Protein AF-D7CY64-F1 (afdb_monomer_lite)

Sequence (179 aa):
MTRPQPLPTLLGALVLLAGIVAFVRSSPPPLAPPPQVPLVAAPASPFEATLVGVTATGEVRETVSLQSYPEPGAQLAATLRALRAWLRDEGGWPEALGAPRVFLPVPTHAVLDFPLSAPPDLSAEAEAQLIASLRRTAARQGVREVTLLVNGRAPATFLGHVALADALELPPDGVQRGE

Secondary structure (DSSP, 8-state):
--PPPPHHHHHHHHHHHHHHHHHHHTPPPPPPPPP------PPPPPEEEEEEEEETTEEEEEEEEE---SSHHHHHHHHHHHHHHHHHHTT-S-TT-PPPEEEEEETTEEEEEE--SS-----HHHHHHHHHHHHHHHHHTT--EEEEEETTB--SBSSSSSB-TT---PPPS------

Radius of gyration: 34.69 Å; chains: 1; bounding box: 97×52×75 Å

pLDDT: mean 82.71, std 16.45, range [34.47, 97.88]

Structure (mmCIF, N/CA/C/O backbone):
data_AF-D7CY64-F1
#
_entry.id   AF-D7CY64-F1
#
loop_
_atom_site.group_PDB
_atom_site.id
_atom_site.type_symbol
_atom_site.label_atom_id
_atom_site.label_alt_id
_atom_site.label_comp_id
_atom_site.label_asym_id
_atom_site.label_entity_id
_atom_site.label_seq_id
_atom_site.pdbx_PDB_ins_code
_atom_site.Cartn_x
_atom_site.Cartn_y
_atom_site.Cartn_z
_atom_site.occupancy
_atom_site.B_iso_or_equiv
_atom_site.auth_seq_id
_atom_site.auth_comp_id
_atom_site.auth_asym_id
_atom_site.auth_atom_id
_atom_site.pdbx_PDB_model_num
ATOM 1 N N . MET A 1 1 ? 83.804 -37.340 -52.609 1.00 46.56 1 MET A N 1
ATOM 2 C CA . MET A 1 1 ? 82.415 -37.423 -53.110 1.00 46.56 1 MET A CA 1
ATOM 3 C C . MET A 1 1 ? 81.655 -36.207 -52.604 1.00 46.56 1 MET A C 1
ATOM 5 O O . MET A 1 1 ? 81.247 -36.191 -51.454 1.00 46.56 1 MET A O 1
ATOM 9 N N . THR A 1 2 ? 81.501 -35.182 -53.435 1.00 51.72 2 THR A N 1
ATOM 10 C CA . THR A 1 2 ? 80.753 -33.958 -53.109 1.00 51.72 2 THR A CA 1
ATOM 11 C C . THR A 1 2 ? 79.930 -33.624 -54.345 1.00 51.72 2 THR A C 1
ATOM 13 O O . THR A 1 2 ? 80.467 -33.165 -55.349 1.00 51.72 2 THR A O 1
ATOM 16 N N . ARG A 1 3 ? 78.640 -33.986 -54.331 1.00 55.22 3 ARG A N 1
ATOM 17 C CA . ARG A 1 3 ? 77.721 -33.676 -55.435 1.00 55.22 3 ARG A CA 1
ATOM 18 C C . ARG A 1 3 ? 77.514 -32.154 -55.479 1.00 55.22 3 ARG A C 1
ATOM 20 O O . ARG A 1 3 ? 77.147 -31.597 -54.444 1.00 55.22 3 ARG A O 1
ATOM 27 N N . PRO A 1 4 ? 77.724 -31.485 -56.626 1.00 58.59 4 PRO A N 1
ATOM 28 C CA . PRO A 1 4 ? 77.390 -30.074 -56.769 1.00 58.59 4 PRO A CA 1
ATOM 29 C C . PRO A 1 4 ? 75.874 -29.912 -56.622 1.00 58.59 4 PRO A C 1
ATOM 31 O O . PRO A 1 4 ? 75.103 -30.600 -57.293 1.00 58.59 4 PRO A O 1
ATOM 34 N N . GLN A 1 5 ? 75.439 -29.042 -55.709 1.00 59.22 5 GLN A N 1
ATOM 35 C CA . GLN A 1 5 ? 74.025 -28.702 -55.603 1.00 59.22 5 GLN A CA 1
ATOM 36 C C . GLN A 1 5 ? 73.581 -27.970 -56.877 1.00 59.22 5 GLN A C 1
ATOM 38 O O . GLN A 1 5 ? 74.269 -27.041 -57.308 1.00 59.22 5 GLN A O 1
ATOM 43 N N . PRO A 1 6 ? 72.452 -28.359 -57.496 1.00 60.75 6 PRO A N 1
ATOM 44 C CA . PRO A 1 6 ? 71.982 -27.689 -58.694 1.00 60.75 6 PRO A CA 1
ATOM 45 C C . PRO A 1 6 ? 71.495 -26.281 -58.320 1.00 60.75 6 PRO A C 1
ATOM 47 O O . PRO A 1 6 ? 70.605 -26.131 -57.478 1.00 60.75 6 PRO A O 1
ATOM 50 N N . LEU A 1 7 ? 72.065 -25.265 -58.983 1.00 57.44 7 LEU A N 1
ATOM 51 C CA . LEU A 1 7 ? 71.706 -23.838 -58.916 1.00 57.44 7 LEU A CA 1
ATOM 52 C C . LEU A 1 7 ? 70.205 -23.510 -58.717 1.00 57.44 7 LEU A C 1
ATOM 54 O O . LEU A 1 7 ? 69.928 -22.597 -57.936 1.00 57.44 7 LEU A O 1
ATOM 58 N N . PRO A 1 8 ? 69.220 -24.206 -59.334 1.00 60.88 8 PRO A N 1
ATOM 59 C CA . PRO A 1 8 ? 67.797 -23.930 -59.086 1.00 60.88 8 PRO A CA 1
ATOM 60 C C . PRO A 1 8 ? 67.363 -24.084 -57.619 1.00 60.88 8 PRO A C 1
ATOM 62 O O . PRO A 1 8 ? 66.459 -23.381 -57.172 1.00 60.88 8 PRO A O 1
ATOM 65 N N . THR A 1 9 ? 68.023 -24.948 -56.845 1.00 61.00 9 THR A N 1
ATOM 66 C CA . THR A 1 9 ? 67.693 -25.195 -55.426 1.00 61.00 9 THR A CA 1
ATOM 67 C C . THR A 1 9 ? 68.059 -24.002 -54.543 1.00 61.00 9 THR A C 1
ATOM 69 O O . THR A 1 9 ? 67.335 -23.662 -53.610 1.00 61.00 9 THR A O 1
ATOM 72 N N . LEU A 1 10 ? 69.167 -23.332 -54.870 1.00 60.81 10 LEU A N 1
ATOM 73 C CA . LEU A 1 10 ? 69.678 -22.172 -54.138 1.00 60.81 10 LEU A CA 1
ATOM 74 C C . LEU A 1 10 ? 68.814 -20.930 -54.394 1.00 60.81 10 LEU A C 1
ATOM 76 O O . LEU A 1 10 ? 68.498 -20.195 -53.463 1.00 60.81 10 LEU A O 1
ATOM 80 N N . LEU A 1 11 ? 68.360 -20.749 -55.638 1.00 63.38 11 LEU A N 1
ATOM 81 C CA . LEU A 1 11 ? 67.423 -19.688 -56.017 1.00 63.38 11 LEU A CA 1
ATOM 82 C C . LEU A 1 11 ? 66.038 -19.890 -55.387 1.00 63.38 11 LEU A C 1
ATOM 84 O O . LEU A 1 11 ? 65.475 -18.943 -54.843 1.00 63.38 11 LEU A O 1
ATOM 88 N N . GLY A 1 12 ? 65.520 -21.123 -55.395 1.00 65.75 12 GLY A N 1
ATOM 89 C CA . GLY A 1 12 ? 64.254 -21.454 -54.737 1.00 65.75 12 GLY A CA 1
ATOM 90 C C . GLY A 1 12 ? 64.286 -21.178 -53.232 1.00 65.75 12 GLY A C 1
ATOM 91 O O . GLY A 1 12 ? 63.361 -20.565 -52.700 1.00 65.75 12 GLY A O 1
ATOM 92 N N . ALA A 1 13 ? 65.380 -21.545 -52.557 1.00 66.81 13 ALA A N 1
ATOM 93 C CA . ALA A 1 13 ? 65.565 -21.258 -51.136 1.00 66.81 13 ALA A CA 1
ATOM 94 C C . ALA A 1 13 ? 65.604 -19.748 -50.841 1.00 66.81 13 ALA A C 1
ATOM 96 O O . ALA A 1 13 ? 65.017 -19.302 -49.858 1.00 66.81 13 ALA A O 1
ATOM 97 N N . LEU A 1 14 ? 66.236 -18.951 -51.709 1.00 67.94 14 LEU A N 1
ATOM 98 C CA . LEU A 1 14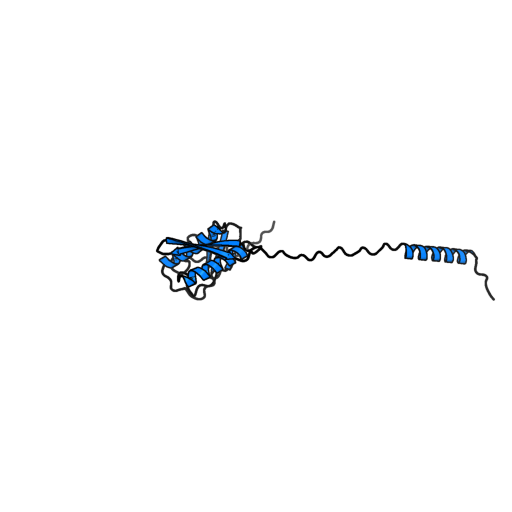 ? 66.335 -17.495 -51.553 1.00 67.94 14 LEU A CA 1
ATOM 99 C C . LEU A 1 14 ? 64.988 -16.785 -51.750 1.00 67.94 14 LEU A C 1
ATOM 101 O O . LEU A 1 14 ? 64.657 -15.881 -50.984 1.00 67.94 14 LEU A O 1
ATOM 105 N N . VAL A 1 15 ? 64.185 -17.225 -52.725 1.00 71.75 15 VAL A N 1
ATOM 106 C CA . VAL A 1 15 ? 62.824 -16.703 -52.944 1.00 71.75 15 VAL A CA 1
ATOM 107 C C . VAL A 1 15 ? 61.913 -17.051 -51.768 1.00 71.75 15 VAL A C 1
ATOM 109 O O . VAL A 1 15 ? 61.159 -16.197 -51.301 1.00 71.75 15 VAL A O 1
ATOM 112 N N . LEU A 1 16 ? 62.020 -18.273 -51.237 1.00 70.19 16 LEU A N 1
ATOM 113 C CA . LEU A 1 16 ? 61.249 -18.690 -50.067 1.00 70.19 16 LEU A CA 1
ATOM 114 C C . LEU A 1 16 ? 61.622 -17.860 -48.828 1.00 70.19 16 LEU A C 1
ATOM 116 O O . LEU A 1 16 ? 60.740 -17.404 -48.101 1.00 70.19 16 LEU A O 1
ATOM 120 N N . LEU A 1 17 ? 62.919 -17.599 -48.620 1.00 71.44 17 LEU A N 1
ATOM 121 C CA . LEU A 1 17 ? 63.399 -16.777 -47.507 1.00 71.44 17 LEU A CA 1
ATOM 122 C C . LEU A 1 17 ? 62.906 -15.326 -47.618 1.00 71.44 17 LEU A C 1
ATOM 124 O O . LEU A 1 17 ? 62.444 -14.754 -46.632 1.00 71.44 17 LEU A O 1
ATOM 128 N N . ALA A 1 18 ? 62.953 -14.744 -48.821 1.00 67.88 18 ALA A N 1
ATOM 129 C CA . ALA A 1 18 ? 62.456 -13.394 -49.077 1.00 67.88 18 ALA A CA 1
ATOM 130 C C . ALA A 1 18 ? 60.938 -13.285 -48.841 1.00 67.88 18 ALA A C 1
ATOM 132 O O . ALA A 1 18 ? 60.478 -12.311 -48.243 1.00 67.88 18 ALA A O 1
ATOM 133 N N . GLY A 1 19 ? 60.172 -14.306 -49.241 1.00 65.44 19 GLY A N 1
ATOM 134 C CA . GLY A 1 19 ? 58.731 -14.382 -48.996 1.00 65.44 19 GLY A CA 1
ATOM 135 C C . GLY A 1 19 ? 58.377 -14.437 -47.508 1.00 65.44 19 GLY A C 1
ATOM 136 O O . GLY A 1 19 ? 57.487 -13.714 -47.064 1.00 65.44 19 GLY A O 1
ATOM 137 N N . ILE A 1 20 ? 59.113 -15.222 -46.713 1.00 71.25 20 ILE A N 1
ATOM 138 C CA . ILE A 1 20 ? 58.898 -15.327 -45.259 1.00 71.25 20 ILE A CA 1
ATOM 139 C C . ILE A 1 20 ? 59.217 -13.998 -44.560 1.00 71.25 20 ILE A C 1
ATOM 141 O O . ILE A 1 20 ? 58.452 -13.549 -43.708 1.00 71.25 20 ILE A O 1
ATOM 145 N N . VAL A 1 21 ? 60.309 -13.327 -44.945 1.00 72.81 21 VAL A N 1
ATOM 146 C CA . VAL A 1 21 ? 60.684 -12.022 -44.372 1.00 72.81 21 VAL A CA 1
ATOM 147 C C . VAL A 1 21 ? 59.642 -10.948 -44.697 1.00 72.81 21 VAL A C 1
ATOM 149 O O . VAL A 1 21 ? 59.295 -10.151 -43.822 1.00 72.81 21 VAL A O 1
ATOM 152 N N . ALA A 1 22 ? 59.117 -10.936 -45.926 1.00 69.75 22 ALA A N 1
ATOM 153 C CA . ALA A 1 22 ? 58.042 -10.029 -46.314 1.00 69.75 22 ALA A CA 1
ATOM 154 C C . ALA A 1 22 ? 56.759 -10.311 -45.515 1.00 69.75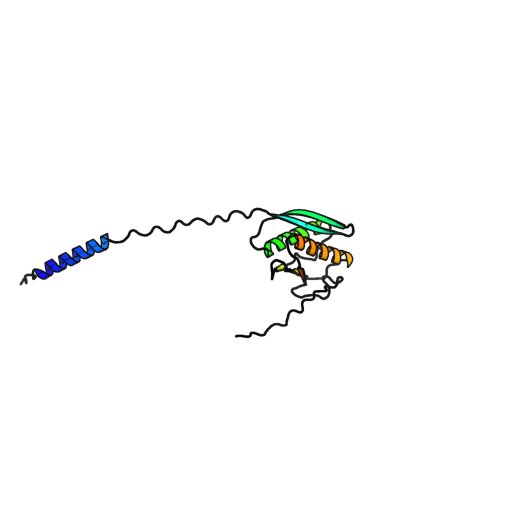 22 ALA A C 1
ATOM 156 O O . ALA A 1 22 ? 56.178 -9.388 -44.955 1.00 69.75 22 ALA A O 1
ATOM 157 N N . PHE A 1 23 ? 56.377 -11.583 -45.374 1.00 71.00 23 PHE A N 1
ATOM 158 C CA . PHE A 1 23 ? 55.177 -11.988 -44.643 1.00 71.00 23 PHE A CA 1
ATOM 159 C C . PHE A 1 23 ? 55.226 -11.605 -43.156 1.00 71.00 23 PHE A C 1
ATOM 161 O O . PHE A 1 23 ? 54.268 -11.039 -42.635 1.00 71.00 23 PHE A O 1
ATOM 168 N N . VAL A 1 24 ? 56.361 -11.825 -42.482 1.00 69.81 24 VAL A N 1
ATOM 169 C CA . VAL A 1 24 ? 56.531 -11.438 -41.069 1.00 69.81 24 VAL A CA 1
ATOM 170 C C . VAL A 1 24 ? 56.434 -9.918 -40.894 1.00 69.81 24 VAL A C 1
ATOM 172 O O . VAL A 1 24 ? 55.823 -9.448 -39.933 1.00 69.81 24 VAL A O 1
ATOM 175 N N . ARG A 1 25 ? 56.980 -9.137 -41.837 1.00 70.19 25 ARG A N 1
ATOM 176 C CA . ARG A 1 25 ? 56.922 -7.666 -41.806 1.00 70.19 25 ARG A CA 1
ATOM 177 C C . ARG A 1 25 ? 55.554 -7.080 -42.157 1.00 70.19 25 ARG A C 1
ATOM 179 O O . ARG A 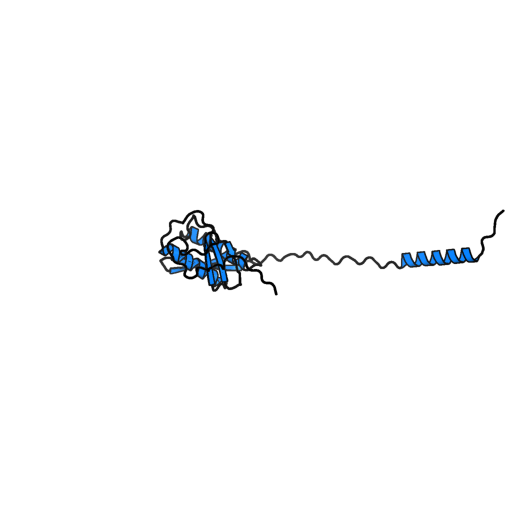1 25 ? 55.298 -5.940 -41.785 1.00 70.19 25 ARG A O 1
ATOM 186 N N . SER A 1 26 ? 54.688 -7.826 -42.837 1.00 67.00 26 SER A N 1
ATOM 187 C CA . SER A 1 26 ? 53.341 -7.382 -43.221 1.00 67.00 26 SER A CA 1
ATOM 188 C C . SER A 1 26 ? 52.269 -7.645 -42.159 1.00 67.00 26 SER A C 1
ATOM 190 O O . SER A 1 26 ? 51.089 -7.445 -42.442 1.00 67.00 26 SER A O 1
ATOM 192 N N . SER A 1 27 ? 52.644 -8.086 -40.954 1.00 57.53 27 SER A N 1
ATOM 193 C CA . SER A 1 27 ? 51.671 -8.304 -39.881 1.00 57.53 27 SER A CA 1
ATOM 194 C C . SER A 1 27 ? 50.984 -6.974 -39.538 1.00 57.53 27 SER A C 1
ATOM 196 O O . SER A 1 27 ? 51.679 -6.024 -39.163 1.00 57.53 27 SER A O 1
ATOM 198 N N . PRO A 1 28 ? 49.650 -6.862 -39.687 1.00 68.50 28 PRO A N 1
ATOM 199 C CA . PRO A 1 28 ? 48.941 -5.633 -39.367 1.00 68.50 28 PRO A CA 1
ATOM 200 C C . PRO A 1 28 ? 49.152 -5.296 -37.886 1.00 68.50 28 PRO A C 1
ATOM 202 O O . PRO A 1 28 ? 49.223 -6.213 -37.059 1.00 68.50 28 PRO A O 1
ATOM 205 N N . PRO A 1 29 ? 49.284 -4.006 -37.530 1.00 73.69 29 PRO A N 1
ATOM 206 C CA . PRO A 1 29 ? 49.460 -3.620 -36.140 1.00 73.69 29 PRO A CA 1
ATOM 207 C C . PRO A 1 29 ? 48.299 -4.182 -35.307 1.00 73.69 29 PRO A C 1
ATOM 209 O O . PRO A 1 29 ? 47.156 -4.166 -35.778 1.00 73.69 29 PRO A O 1
ATOM 212 N N . PRO A 1 30 ? 48.566 -4.695 -34.093 1.00 73.19 30 PRO A N 1
ATOM 213 C CA . PRO A 1 30 ? 47.505 -5.172 -33.223 1.00 73.19 30 PRO A CA 1
ATOM 214 C C . PRO A 1 30 ? 46.512 -4.029 -33.009 1.00 73.19 30 PRO A C 1
ATOM 216 O O . PRO A 1 30 ? 46.895 -2.932 -32.598 1.00 73.19 30 PRO A O 1
ATOM 219 N N . LEU A 1 31 ? 45.243 -4.279 -33.341 1.00 73.12 31 LEU A N 1
ATOM 220 C CA . LEU A 1 31 ? 44.160 -3.340 -33.078 1.00 73.12 31 LEU A CA 1
ATOM 221 C C . LEU A 1 31 ? 44.180 -3.027 -31.582 1.00 73.12 31 LEU A C 1
ATOM 223 O O . LEU A 1 31 ? 44.104 -3.939 -30.756 1.00 73.12 31 LEU A O 1
ATOM 227 N N . ALA A 1 32 ? 44.318 -1.746 -31.240 1.00 78.19 32 ALA A N 1
ATOM 228 C CA . ALA A 1 32 ? 44.183 -1.323 -29.858 1.00 78.19 32 ALA A CA 1
ATOM 229 C C . ALA A 1 32 ? 42.811 -1.802 -29.349 1.00 78.19 32 ALA A C 1
ATOM 231 O O . ALA A 1 32 ? 41.816 -1.628 -30.065 1.00 78.19 32 ALA A O 1
ATOM 232 N N . PRO A 1 33 ? 42.732 -2.429 -28.160 1.00 79.12 33 PRO A N 1
ATOM 233 C CA . PRO A 1 33 ? 41.442 -2.772 -27.588 1.00 79.12 33 PRO A CA 1
ATOM 234 C C . PRO A 1 33 ? 40.604 -1.489 -27.493 1.00 79.12 33 PRO A C 1
ATOM 236 O O . PRO A 1 33 ? 41.159 -0.430 -27.173 1.00 79.12 33 PRO A O 1
ATOM 239 N N . PRO A 1 34 ? 39.296 -1.548 -27.802 1.00 78.88 34 PRO A N 1
ATOM 240 C CA . PRO A 1 34 ? 38.443 -0.376 -27.712 1.00 78.88 34 PRO A CA 1
ATOM 241 C C . PRO A 1 34 ? 38.570 0.227 -26.308 1.00 78.88 34 PRO A C 1
ATOM 243 O O . PRO A 1 34 ? 38.655 -0.530 -25.332 1.00 78.88 34 PRO A O 1
ATOM 246 N N . PRO A 1 35 ? 38.616 1.565 -26.185 1.00 75.50 35 PRO A N 1
ATOM 247 C CA . PRO A 1 35 ? 38.695 2.207 -24.886 1.00 75.50 35 PRO A CA 1
ATOM 248 C C . PRO A 1 35 ? 37.528 1.715 -24.031 1.00 75.50 35 PRO A C 1
ATOM 250 O O . PRO A 1 35 ? 36.361 1.897 -24.380 1.00 75.50 35 PRO A O 1
ATOM 253 N N . GLN A 1 36 ? 37.850 1.054 -22.921 1.00 72.62 36 GLN A N 1
ATOM 254 C CA . GLN A 1 36 ? 36.861 0.686 -21.922 1.00 72.62 36 GLN A CA 1
ATOM 255 C C . GLN A 1 36 ? 36.448 1.982 -21.237 1.00 72.62 36 GLN A C 1
ATOM 257 O O . GLN A 1 36 ? 37.159 2.487 -20.373 1.00 72.62 36 GLN A O 1
ATOM 262 N N . VAL A 1 37 ? 35.334 2.567 -21.672 1.00 68.88 37 VAL A N 1
ATOM 263 C CA . VAL A 1 37 ? 34.700 3.651 -20.927 1.00 68.88 37 VAL A CA 1
ATOM 264 C C . VAL A 1 37 ? 34.104 2.990 -19.685 1.00 68.88 37 VAL A C 1
ATOM 266 O O . VAL A 1 37 ? 33.192 2.172 -19.840 1.00 68.88 37 VAL A O 1
ATOM 269 N N . PRO A 1 38 ? 34.609 3.257 -18.466 1.00 65.50 38 PRO A N 1
ATOM 270 C CA . PRO A 1 38 ? 33.934 2.780 -17.274 1.00 65.50 38 PRO A CA 1
ATOM 271 C C . PRO A 1 38 ? 32.519 3.347 -17.314 1.00 65.50 38 PRO A C 1
ATOM 273 O O . PRO A 1 38 ? 32.334 4.563 -17.397 1.00 65.50 38 PRO A O 1
ATOM 276 N N . LEU A 1 39 ? 31.520 2.465 -17.305 1.00 64.06 39 LEU A N 1
ATOM 277 C CA . LEU A 1 39 ? 30.131 2.865 -17.160 1.00 64.06 39 LEU A CA 1
ATOM 278 C C . LEU A 1 39 ? 29.968 3.366 -15.722 1.00 64.06 39 LEU A C 1
ATOM 280 O O . LEU A 1 39 ? 29.587 2.624 -14.821 1.00 64.06 39 LEU A O 1
ATOM 284 N N . VAL A 1 40 ? 30.344 4.621 -15.489 1.00 61.56 40 VAL A N 1
ATOM 285 C CA . VAL A 1 40 ? 30.030 5.323 -14.253 1.00 61.56 40 VAL A CA 1
ATOM 286 C C . VAL A 1 40 ? 28.532 5.564 -14.319 1.00 61.56 40 VAL A C 1
ATOM 288 O O . VAL A 1 40 ? 28.073 6.512 -14.954 1.00 61.56 40 VAL A O 1
ATOM 291 N N . ALA A 1 41 ? 27.757 4.650 -13.735 1.00 60.59 41 ALA A N 1
ATOM 292 C CA . ALA A 1 41 ? 26.346 4.888 -13.502 1.00 60.59 41 ALA A CA 1
ATOM 293 C C . ALA A 1 41 ? 26.254 6.186 -12.696 1.00 60.59 41 ALA A C 1
ATOM 295 O O . ALA A 1 41 ? 26.740 6.253 -11.564 1.00 60.59 41 ALA A O 1
ATOM 296 N N . ALA A 1 42 ? 25.707 7.238 -13.307 1.00 61.81 42 ALA A N 1
ATOM 297 C CA . ALA A 1 42 ? 25.419 8.461 -12.581 1.00 61.81 42 ALA A CA 1
ATOM 298 C C . ALA A 1 42 ? 24.563 8.078 -11.362 1.00 61.81 42 ALA A C 1
ATOM 300 O O . ALA A 1 42 ? 23.640 7.268 -11.515 1.00 61.81 42 ALA A O 1
ATOM 301 N N . PRO A 1 43 ? 24.867 8.591 -10.156 1.00 61.75 43 PRO A N 1
ATOM 302 C CA . PRO A 1 43 ? 24.036 8.310 -8.999 1.00 61.75 43 PRO A CA 1
ATOM 303 C C . PRO A 1 43 ? 22.609 8.739 -9.336 1.00 61.75 43 PRO A C 1
ATOM 305 O O . PRO A 1 43 ? 22.388 9.873 -9.767 1.00 61.75 43 PRO A O 1
ATOM 308 N N . ALA A 1 44 ? 21.657 7.814 -9.198 1.00 72.38 44 ALA A N 1
ATOM 309 C CA . ALA A 1 44 ? 20.259 8.098 -9.474 1.00 72.38 44 ALA A CA 1
ATOM 310 C C . ALA A 1 44 ? 19.837 9.290 -8.606 1.00 72.38 44 ALA A C 1
ATOM 312 O O . ALA A 1 44 ? 19.938 9.233 -7.377 1.00 72.38 44 ALA A O 1
ATOM 313 N N . SER A 1 45 ? 19.439 10.392 -9.246 1.00 83.19 45 SER A N 1
ATOM 314 C CA . SER A 1 45 ? 19.030 11.592 -8.521 1.00 83.19 45 SER A CA 1
ATOM 315 C C . SER A 1 45 ? 17.836 11.255 -7.631 1.00 83.19 45 SER A C 1
ATOM 317 O O . SER A 1 45 ? 16.944 10.539 -8.089 1.00 83.19 45 SER A O 1
ATOM 319 N N . PRO A 1 46 ? 17.810 11.719 -6.372 1.00 89.75 46 PRO A N 1
ATOM 320 C CA . PRO A 1 46 ? 16.678 11.470 -5.495 1.00 89.75 46 PRO A CA 1
ATOM 321 C C . PRO A 1 46 ? 15.394 12.028 -6.117 1.00 89.75 46 PRO A C 1
ATOM 323 O O . PRO A 1 46 ? 15.431 12.999 -6.875 1.00 89.75 46 PRO A O 1
ATOM 326 N N . PHE A 1 47 ? 14.265 11.406 -5.798 1.00 91.88 47 PHE A N 1
ATOM 327 C CA . PHE A 1 47 ? 12.950 11.849 -6.248 1.00 91.88 47 PHE A CA 1
ATOM 328 C C . PHE A 1 47 ? 12.079 12.214 -5.050 1.00 91.88 47 PHE A C 1
ATOM 330 O O . PHE A 1 47 ? 12.257 11.685 -3.953 1.00 91.88 47 PHE A O 1
ATOM 337 N N . GLU A 1 48 ? 11.129 13.115 -5.263 1.00 94.88 48 GLU A N 1
ATOM 338 C CA . GLU A 1 48 ? 10.141 13.456 -4.247 1.00 94.88 48 GLU A CA 1
ATOM 339 C C . GLU A 1 48 ? 8.923 12.541 -4.370 1.00 94.88 48 GLU A C 1
ATOM 341 O O . GLU A 1 48 ? 8.313 12.429 -5.435 1.00 94.88 48 GLU A O 1
ATOM 346 N N . ALA A 1 49 ? 8.560 11.892 -3.267 1.00 95.94 49 ALA A N 1
ATOM 347 C CA . ALA A 1 49 ? 7.353 11.094 -3.155 1.00 95.94 49 ALA A CA 1
ATOM 348 C C . ALA A 1 49 ? 6.360 11.783 -2.217 1.00 95.94 49 ALA A C 1
ATOM 350 O O . ALA A 1 49 ? 6.710 12.167 -1.103 1.00 95.94 49 ALA A O 1
ATOM 351 N N . THR A 1 50 ? 5.104 11.903 -2.647 1.00 97.56 50 THR A N 1
ATOM 352 C CA . THR A 1 50 ? 4.010 12.343 -1.774 1.00 97.56 50 THR A CA 1
ATOM 353 C C . THR A 1 50 ? 3.368 11.132 -1.105 1.00 97.56 50 THR A C 1
ATOM 355 O O . THR A 1 50 ? 2.731 10.313 -1.772 1.00 97.56 50 THR A O 1
ATOM 358 N N . LEU A 1 51 ? 3.515 11.046 0.212 1.00 97.88 51 LEU A N 1
ATOM 359 C CA . LEU A 1 51 ? 2.823 10.109 1.086 1.00 97.88 51 LEU A CA 1
ATOM 360 C C . LEU A 1 51 ? 1.460 10.695 1.453 1.00 97.88 51 LEU A C 1
ATOM 362 O O . LEU A 1 51 ? 1.329 11.897 1.694 1.00 97.88 51 LEU A O 1
ATOM 366 N N . VAL A 1 52 ? 0.434 9.851 1.465 1.00 97.75 52 VAL A N 1
ATOM 367 C CA . VAL A 1 52 ? -0.930 10.255 1.807 1.00 97.75 52 VAL A CA 1
ATOM 368 C C . VAL A 1 52 ? -1.437 9.372 2.934 1.00 97.75 52 VAL A C 1
ATOM 370 O O . VAL A 1 52 ? -1.593 8.164 2.757 1.00 97.75 52 VAL A O 1
ATOM 373 N N . GLY A 1 53 ? -1.715 9.995 4.074 1.00 96.00 53 GLY A N 1
ATOM 374 C CA . GLY A 1 53 ? -2.292 9.363 5.252 1.00 96.00 53 GLY A CA 1
ATOM 375 C C . GLY A 1 53 ? -3.743 9.778 5.385 1.00 96.00 53 GLY A C 1
ATOM 376 O O . GLY A 1 53 ? -4.079 10.955 5.273 1.00 96.00 53 GLY A O 1
ATOM 377 N N . VAL A 1 54 ? -4.617 8.808 5.589 1.00 95.19 54 VAL A N 1
ATOM 378 C CA . VAL A 1 54 ? -6.039 9.030 5.827 1.00 95.19 54 VAL A CA 1
ATOM 379 C C . VAL A 1 54 ? -6.310 8.684 7.278 1.00 95.19 54 VAL A C 1
ATOM 381 O O . VAL A 1 54 ? -5.983 7.589 7.716 1.00 95.19 54 VAL A O 1
ATOM 384 N N . THR A 1 55 ? -6.894 9.619 8.011 1.00 91.62 55 THR A N 1
ATOM 385 C CA . THR A 1 55 ? -7.235 9.489 9.427 1.00 91.62 55 THR A CA 1
ATOM 386 C C . THR A 1 55 ? -8.717 9.808 9.626 1.00 91.62 55 THR A C 1
ATOM 388 O O . THR A 1 55 ? -9.410 10.229 8.694 1.00 91.62 55 THR A O 1
ATOM 391 N N . ALA A 1 56 ? -9.208 9.666 10.858 1.00 86.88 56 ALA A N 1
ATOM 392 C CA . ALA A 1 56 ? -10.575 10.054 11.211 1.00 86.88 56 ALA A CA 1
ATOM 393 C C . ALA A 1 56 ? -10.842 11.560 11.015 1.00 86.88 56 ALA A C 1
ATOM 395 O O . ALA A 1 56 ? -11.979 11.971 10.793 1.00 86.88 56 ALA A O 1
ATOM 396 N N . THR A 1 57 ? -9.801 12.397 11.084 1.00 88.81 57 THR A N 1
ATOM 397 C CA . THR A 1 57 ? -9.914 13.856 10.934 1.00 88.81 57 THR A CA 1
ATOM 398 C C . THR A 1 57 ? -9.769 14.325 9.488 1.00 88.81 57 THR A C 1
ATOM 400 O O . THR A 1 57 ? -10.118 15.467 9.186 1.00 88.81 57 THR A O 1
ATOM 403 N N . GLY A 1 58 ? -9.297 13.465 8.581 1.00 91.94 58 GLY A N 1
ATOM 404 C CA . GLY A 1 58 ? -9.204 13.764 7.158 1.00 91.94 58 GLY A CA 1
ATOM 405 C C . GLY A 1 58 ? -7.953 13.200 6.495 1.00 91.94 58 GLY A C 1
ATOM 406 O O . GLY A 1 58 ? -7.402 12.182 6.898 1.00 91.94 58 GLY A O 1
ATOM 407 N N . GLU A 1 59 ? -7.526 13.853 5.417 1.00 94.81 59 GLU A N 1
ATOM 408 C CA . GLU A 1 59 ? -6.319 13.486 4.678 1.00 94.81 59 GLU A CA 1
ATOM 409 C C . GLU A 1 59 ? -5.150 14.387 5.080 1.00 94.81 59 GLU A C 1
ATOM 411 O O . GLU A 1 59 ? -5.256 15.613 5.022 1.00 94.81 59 GLU A O 1
ATOM 416 N N . VAL A 1 60 ? -4.021 13.770 5.415 1.00 95.56 60 VAL A N 1
ATOM 417 C CA . VAL A 1 60 ? -2.739 14.425 5.678 1.00 95.56 60 VAL A CA 1
ATOM 418 C C . VAL A 1 60 ? -1.748 13.997 4.601 1.00 95.56 60 VAL A C 1
ATOM 420 O O . VAL A 1 60 ? -1.794 12.871 4.098 1.00 95.56 60 VAL A O 1
ATOM 423 N N . ARG A 1 61 ? -0.864 14.912 4.203 1.00 96.44 61 ARG A N 1
ATOM 424 C CA . ARG A 1 61 ? 0.143 14.665 3.170 1.00 96.44 61 ARG A CA 1
ATOM 425 C C . ARG A 1 61 ? 1.521 15.006 3.692 1.00 96.44 61 ARG A C 1
ATOM 427 O O . ARG A 1 61 ? 1.692 16.034 4.339 1.00 96.44 61 ARG A O 1
ATOM 434 N N . GLU A 1 62 ? 2.486 14.191 3.308 1.00 96.62 62 GLU A N 1
ATOM 435 C CA . GLU A 1 62 ? 3.896 14.424 3.577 1.00 96.62 62 GLU A CA 1
ATOM 436 C C . GLU A 1 62 ? 4.690 14.223 2.287 1.00 96.62 62 GLU A C 1
ATOM 438 O O . GLU A 1 62 ? 4.430 13.289 1.528 1.00 96.62 62 GLU A O 1
ATOM 443 N N . THR A 1 63 ? 5.646 15.108 2.013 1.00 97.19 63 THR A N 1
ATOM 444 C CA . THR A 1 63 ? 6.573 14.944 0.890 1.00 97.19 63 THR A CA 1
ATOM 445 C C . THR A 1 63 ? 7.918 14.497 1.430 1.00 97.19 63 THR A C 1
ATOM 447 O O . THR A 1 63 ? 8.515 15.182 2.257 1.00 97.19 63 THR A O 1
ATOM 450 N N . VAL A 1 64 ? 8.409 13.367 0.930 1.00 96.50 64 VAL A N 1
ATOM 451 C CA . VAL A 1 64 ? 9.693 12.788 1.329 1.00 96.50 64 VAL A CA 1
ATOM 452 C C . VAL A 1 64 ? 10.622 12.672 0.128 1.00 96.50 64 VAL A C 1
ATOM 454 O O . VAL A 1 64 ? 10.196 12.336 -0.976 1.00 96.50 64 VAL A O 1
ATOM 457 N N . SER A 1 65 ? 11.909 12.936 0.344 1.00 96.06 65 SER A N 1
ATOM 458 C CA . SER A 1 65 ? 12.944 12.707 -0.663 1.00 96.06 65 SER A CA 1
ATOM 459 C C . SER A 1 65 ? 13.453 11.273 -0.540 1.00 96.06 65 SER A C 1
ATOM 461 O O . SER A 1 65 ? 13.976 10.882 0.505 1.00 96.06 65 SER A O 1
ATOM 463 N N . LEU A 1 66 ? 13.275 10.474 -1.589 1.00 94.75 66 LEU A N 1
ATOM 464 C CA . LEU A 1 66 ? 13.657 9.066 -1.625 1.00 94.75 66 LEU A CA 1
ATOM 465 C C . LEU A 1 66 ? 14.736 8.821 -2.676 1.00 94.75 66 LEU A C 1
ATOM 467 O O . LEU A 1 66 ? 14.845 9.521 -3.683 1.00 94.75 66 LEU A O 1
ATOM 471 N N . GLN A 1 67 ? 15.524 7.770 -2.455 1.00 92.69 67 GLN A N 1
ATOM 472 C CA . GLN A 1 67 ? 16.446 7.274 -3.467 1.00 92.69 67 GLN A CA 1
ATOM 473 C C . GLN A 1 67 ? 15.663 6.845 -4.710 1.00 92.69 67 GLN A C 1
ATOM 475 O O . GLN A 1 67 ? 14.661 6.140 -4.597 1.00 92.69 67 GLN A O 1
ATOM 480 N N . SER A 1 68 ? 16.128 7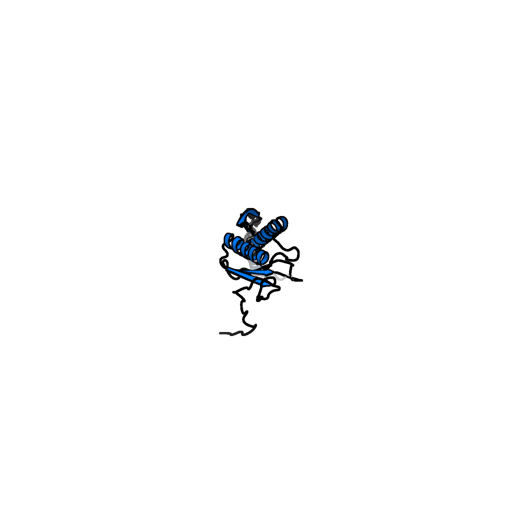.250 -5.889 1.00 89.62 68 SER A N 1
ATOM 481 C CA . SER A 1 68 ? 15.524 6.821 -7.146 1.00 89.62 68 SER A CA 1
ATOM 482 C C . SER A 1 68 ? 15.951 5.401 -7.511 1.00 89.62 68 SER A C 1
ATOM 484 O O . SER A 1 68 ? 17.099 5.001 -7.301 1.00 89.62 68 SER A O 1
ATOM 486 N N . TYR A 1 69 ? 14.998 4.646 -8.052 1.00 88.25 69 TYR A N 1
ATOM 487 C CA . TYR A 1 69 ? 15.179 3.280 -8.521 1.00 88.25 69 TYR A CA 1
ATOM 488 C C . TYR A 1 69 ? 14.816 3.226 -10.008 1.00 88.25 69 TYR A C 1
ATOM 490 O O . TYR A 1 69 ? 13.845 3.861 -10.413 1.00 88.25 69 TYR A O 1
ATOM 498 N N . PRO A 1 70 ? 15.558 2.465 -10.831 1.00 85.31 70 PRO A N 1
ATOM 499 C CA . PRO A 1 70 ? 15.274 2.361 -12.261 1.00 85.31 70 PRO A CA 1
ATOM 500 C C . PRO A 1 70 ? 13.971 1.605 -12.552 1.00 85.31 70 PRO A C 1
ATOM 502 O O . PRO A 1 70 ? 13.352 1.814 -13.591 1.00 85.31 70 PRO A O 1
ATOM 505 N N . GLU A 1 71 ? 13.558 0.714 -11.650 1.00 90.38 71 GLU A N 1
ATOM 506 C CA . GLU A 1 71 ? 12.344 -0.078 -11.796 1.00 90.38 71 GLU A CA 1
ATOM 507 C C . GLU A 1 71 ? 11.162 0.607 -11.081 1.00 90.38 71 GLU A C 1
ATOM 509 O O . GLU A 1 71 ? 11.251 0.856 -9.872 1.00 90.38 71 GLU A O 1
ATOM 514 N N . PRO A 1 72 ? 10.024 0.845 -11.766 1.00 91.50 72 PRO A N 1
ATOM 515 C CA . PRO A 1 72 ? 8.834 1.439 -11.149 1.00 91.50 72 PRO A CA 1
ATOM 516 C C . PRO A 1 72 ? 8.332 0.665 -9.920 1.00 91.50 72 PRO A C 1
ATOM 518 O O . PRO A 1 72 ? 7.862 1.265 -8.953 1.00 91.50 72 PRO A O 1
ATOM 521 N N . GLY A 1 73 ? 8.471 -0.667 -9.926 1.00 93.69 73 GLY A N 1
ATOM 522 C CA . GLY A 1 73 ? 8.048 -1.535 -8.821 1.00 93.69 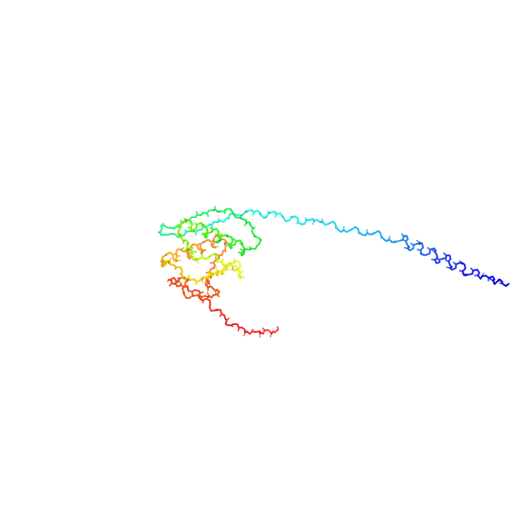73 GLY A CA 1
ATOM 523 C C . GLY A 1 73 ? 8.868 -1.286 -7.567 1.00 93.69 73 GLY A C 1
ATOM 524 O O . GLY A 1 73 ? 8.316 -1.086 -6.485 1.00 93.69 73 GLY A O 1
ATOM 525 N N . ALA A 1 74 ? 10.188 -1.195 -7.729 1.00 94.12 74 ALA A N 1
ATOM 526 C CA . ALA A 1 74 ? 11.105 -0.849 -6.653 1.00 94.12 74 ALA A CA 1
ATOM 527 C C . ALA A 1 74 ? 10.857 0.572 -6.119 1.00 94.12 74 ALA A C 1
ATOM 529 O O . ALA A 1 74 ? 10.884 0.785 -4.905 1.00 94.12 74 ALA A O 1
ATOM 530 N N . GLN A 1 75 ? 10.551 1.529 -7.000 1.00 94.38 75 GLN A N 1
ATOM 531 C CA . GLN A 1 75 ? 10.241 2.905 -6.610 1.00 94.38 75 GLN A CA 1
ATOM 532 C C . GLN A 1 75 ? 8.939 3.000 -5.794 1.00 94.38 75 GLN A C 1
ATOM 534 O O . GLN A 1 75 ? 8.903 3.643 -4.737 1.00 94.38 75 GLN A O 1
ATOM 539 N N . LEU A 1 76 ? 7.884 2.303 -6.223 1.00 96.56 76 LEU A N 1
ATOM 540 C CA . LEU A 1 76 ? 6.636 2.206 -5.468 1.00 96.56 76 LEU A CA 1
ATOM 541 C C . LEU A 1 76 ? 6.842 1.473 -4.135 1.00 96.56 76 LEU A C 1
ATOM 543 O O . LEU A 1 76 ? 6.356 1.935 -3.105 1.00 96.56 76 LEU A O 1
ATOM 547 N N . ALA A 1 77 ? 7.616 0.385 -4.114 1.00 96.69 77 ALA A N 1
ATOM 548 C CA . ALA A 1 77 ? 7.953 -0.331 -2.884 1.00 96.69 77 ALA A CA 1
ATOM 549 C C . ALA A 1 77 ? 8.707 0.552 -1.880 1.00 96.69 77 ALA A C 1
ATOM 551 O O . ALA A 1 77 ? 8.424 0.506 -0.681 1.00 96.69 77 ALA A O 1
ATOM 552 N N . ALA A 1 78 ? 9.644 1.381 -2.350 1.00 96.50 78 ALA A N 1
ATOM 553 C CA . ALA A 1 78 ? 10.333 2.356 -1.511 1.00 96.50 78 ALA A CA 1
ATOM 554 C C . ALA A 1 78 ? 9.360 3.404 -0.949 1.00 96.50 78 ALA A C 1
ATOM 556 O O . ALA A 1 78 ? 9.395 3.685 0.249 1.00 96.50 78 ALA A O 1
ATOM 557 N N . THR A 1 79 ? 8.444 3.904 -1.782 1.00 97.38 79 THR A N 1
ATOM 558 C CA . THR A 1 79 ? 7.408 4.863 -1.373 1.00 97.38 79 THR A CA 1
ATOM 559 C C . THR A 1 79 ? 6.476 4.280 -0.309 1.00 97.38 79 THR A C 1
ATOM 561 O O . THR A 1 79 ? 6.242 4.909 0.719 1.00 97.38 79 THR A O 1
ATOM 564 N N . LEU A 1 80 ? 5.987 3.051 -0.494 1.00 97.62 80 LEU A N 1
ATOM 565 C CA . LEU A 1 80 ? 5.113 2.389 0.482 1.00 97.62 80 LEU A CA 1
ATOM 566 C C . LEU A 1 80 ? 5.846 2.030 1.781 1.00 97.62 80 LEU A C 1
ATOM 568 O O . LEU A 1 80 ? 5.242 2.030 2.853 1.00 97.62 80 LEU A O 1
ATOM 572 N N . ARG A 1 81 ? 7.156 1.769 1.722 1.00 96.88 81 ARG A N 1
ATOM 573 C CA . ARG A 1 81 ? 7.981 1.592 2.924 1.00 96.88 81 ARG A CA 1
ATOM 574 C C . ARG A 1 81 ? 8.116 2.896 3.710 1.00 96.88 81 ARG A C 1
ATOM 576 O O . ARG A 1 81 ? 8.049 2.852 4.936 1.00 96.88 81 ARG A O 1
ATOM 583 N N . ALA A 1 82 ? 8.271 4.026 3.020 1.00 96.94 82 ALA A N 1
ATOM 584 C CA . ALA A 1 82 ? 8.271 5.347 3.642 1.00 96.94 82 ALA A CA 1
ATOM 585 C C . ALA A 1 82 ? 6.899 5.679 4.252 1.00 96.94 82 ALA A C 1
ATOM 587 O O . ALA A 1 82 ? 6.840 6.059 5.416 1.00 96.94 82 ALA A O 1
ATOM 588 N N . LEU A 1 83 ? 5.801 5.406 3.531 1.00 97.56 83 LEU A N 1
ATOM 589 C CA . LEU A 1 83 ? 4.432 5.526 4.054 1.00 97.56 83 LEU A CA 1
ATOM 590 C C . LEU A 1 83 ? 4.246 4.724 5.345 1.00 97.56 83 LEU A C 1
ATOM 592 O O . LEU A 1 83 ? 3.718 5.249 6.318 1.00 97.56 83 LEU A O 1
ATOM 596 N N . ARG A 1 84 ? 4.695 3.463 5.370 1.00 96.38 84 ARG A N 1
ATOM 597 C CA . ARG A 1 84 ? 4.639 2.628 6.575 1.00 96.38 84 ARG A CA 1
ATOM 598 C C . ARG A 1 84 ? 5.414 3.245 7.733 1.00 96.38 84 ARG A C 1
ATOM 600 O O . ARG A 1 84 ? 4.928 3.201 8.855 1.00 96.38 84 ARG A O 1
ATOM 607 N N . ALA A 1 85 ? 6.626 3.741 7.487 1.00 96.12 85 ALA A N 1
ATOM 608 C CA . ALA A 1 85 ? 7.439 4.349 8.537 1.00 96.12 85 ALA A CA 1
ATOM 609 C C . ALA A 1 85 ? 6.717 5.558 9.147 1.00 96.12 85 ALA A C 1
ATOM 611 O O . ALA A 1 85 ? 6.512 5.582 10.354 1.00 96.12 85 ALA A O 1
ATOM 612 N N . TRP A 1 86 ? 6.237 6.465 8.297 1.00 96.12 86 TRP A N 1
ATOM 613 C CA . TRP A 1 86 ? 5.503 7.652 8.721 1.00 96.12 86 TRP A CA 1
ATOM 614 C C . TRP A 1 86 ? 4.196 7.315 9.456 1.00 96.12 86 TRP A C 1
ATOM 616 O O . TRP A 1 86 ? 3.985 7.758 10.580 1.00 96.12 86 TRP A O 1
ATOM 626 N N . LEU A 1 87 ? 3.347 6.447 8.892 1.00 95.12 87 LEU A N 1
ATOM 627 C CA . LEU A 1 87 ? 2.087 6.060 9.539 1.00 95.12 87 LEU A CA 1
ATOM 628 C C . LEU A 1 87 ? 2.293 5.287 10.842 1.00 95.12 87 LEU A C 1
ATOM 630 O O . LEU A 1 87 ? 1.421 5.317 11.702 1.00 95.12 87 LEU A O 1
ATOM 634 N N . ARG A 1 88 ? 3.408 4.572 11.004 1.00 94.19 88 ARG A N 1
ATOM 635 C CA . ARG A 1 88 ? 3.716 3.896 12.267 1.00 94.19 88 ARG A CA 1
ATOM 636 C C . ARG A 1 88 ? 4.031 4.905 13.366 1.00 94.19 88 ARG A C 1
ATOM 638 O O . ARG A 1 88 ? 3.589 4.705 14.491 1.00 94.19 88 ARG A O 1
ATOM 645 N N . ASP A 1 89 ? 4.747 5.974 13.035 1.00 92.69 89 ASP A N 1
ATOM 646 C CA . ASP A 1 89 ? 5.071 7.035 13.990 1.00 92.69 89 ASP A CA 1
ATOM 647 C C . ASP A 1 89 ? 3.802 7.819 14.396 1.00 92.69 89 ASP A C 1
ATOM 649 O O . ASP A 1 89 ? 3.655 8.197 15.555 1.00 92.69 89 ASP A O 1
ATOM 653 N N . GLU A 1 90 ? 2.831 7.945 13.484 1.00 89.44 90 GLU A N 1
ATOM 654 C CA . GLU A 1 90 ? 1.494 8.517 13.731 1.00 89.44 90 GLU A CA 1
ATOM 655 C C . GLU A 1 90 ? 0.485 7.521 14.357 1.00 89.44 90 GLU A C 1
ATOM 657 O O . GLU A 1 90 ? -0.664 7.873 14.625 1.00 89.44 90 GLU A O 1
ATOM 662 N N . GLY A 1 91 ? 0.871 6.256 14.572 1.00 87.81 91 GLY A N 1
ATOM 663 C CA . GLY A 1 91 ? 0.004 5.210 15.139 1.00 87.81 91 GLY A CA 1
ATOM 664 C C . GLY A 1 91 ? -1.064 4.633 14.194 1.00 87.81 91 GLY A C 1
ATOM 665 O O . GLY A 1 91 ? -1.915 3.860 14.628 1.00 87.81 91 GLY A O 1
ATOM 666 N N . GLY A 1 92 ? -1.031 4.969 12.903 1.00 89.44 92 GLY A N 1
ATOM 667 C CA . GLY A 1 92 ? -1.962 4.480 11.878 1.00 89.44 92 GLY A CA 1
ATOM 668 C C . GLY A 1 92 ? -1.567 3.156 11.207 1.00 89.44 92 GLY A C 1
ATOM 669 O O . GLY A 1 92 ? -2.370 2.585 10.470 1.00 89.44 92 GLY A O 1
ATOM 670 N N . TRP A 1 93 ? -0.345 2.654 11.425 1.00 93.00 93 TRP A N 1
ATOM 671 C CA . TRP A 1 93 ? 0.125 1.384 10.853 1.00 93.00 93 TRP A CA 1
ATOM 672 C C . TRP A 1 93 ? 0.258 0.283 11.923 1.00 93.00 93 TRP A C 1
ATOM 674 O O . TRP A 1 93 ? 1.063 0.447 12.841 1.00 93.00 93 TRP A O 1
ATOM 684 N N . PRO A 1 94 ? -0.432 -0.871 11.796 1.00 91.69 94 PRO A N 1
ATOM 685 C CA . PRO A 1 94 ? -0.337 -1.956 12.776 1.00 91.69 94 PRO A CA 1
ATOM 686 C C . PRO A 1 94 ? 1.075 -2.535 12.904 1.00 91.69 94 PRO A C 1
ATOM 688 O O . PRO A 1 94 ? 1.701 -2.877 11.899 1.00 91.69 94 PRO A O 1
ATOM 691 N N . GLU A 1 95 ? 1.561 -2.747 14.130 1.00 87.88 95 GLU A N 1
ATOM 692 C CA . GLU A 1 95 ? 2.916 -3.278 14.359 1.00 87.88 95 GLU A CA 1
ATOM 693 C C . GLU A 1 95 ? 3.143 -4.653 13.718 1.00 87.88 95 GLU A C 1
ATOM 695 O O . GLU A 1 95 ? 4.198 -4.900 13.130 1.00 87.88 95 GLU A O 1
ATOM 700 N N . ALA A 1 96 ? 2.132 -5.526 13.779 1.00 87.12 96 ALA A N 1
ATOM 701 C CA . ALA A 1 96 ? 2.182 -6.872 13.212 1.00 87.12 96 ALA A CA 1
ATOM 702 C C . ALA A 1 96 ? 2.196 -6.888 11.670 1.00 87.12 96 ALA A C 1
ATOM 704 O O . ALA A 1 96 ? 2.505 -7.918 11.069 1.00 87.12 96 ALA A O 1
ATOM 705 N N . LEU A 1 97 ? 1.878 -5.762 11.018 1.00 91.19 97 LEU A N 1
ATOM 706 C CA . LEU A 1 97 ? 1.810 -5.668 9.565 1.00 91.19 97 LEU A CA 1
ATOM 707 C C . LEU A 1 97 ? 3.167 -5.236 8.984 1.00 91.19 97 LEU A C 1
ATOM 709 O O . LEU A 1 97 ? 3.649 -4.109 9.168 1.00 91.19 97 LEU A O 1
ATOM 713 N N . GLY A 1 98 ? 3.796 -6.146 8.241 1.00 90.75 98 GLY A N 1
ATOM 714 C CA . GLY A 1 98 ? 5.019 -5.868 7.489 1.00 90.75 98 GLY A CA 1
ATOM 715 C C . GLY A 1 98 ? 4.799 -4.897 6.324 1.00 90.75 98 GLY A C 1
ATOM 716 O O . GLY A 1 98 ? 3.673 -4.554 5.974 1.00 90.75 98 GLY A O 1
ATOM 717 N N . ALA A 1 99 ? 5.890 -4.452 5.695 1.00 91.00 99 ALA A N 1
ATOM 718 C CA . ALA A 1 99 ? 5.782 -3.741 4.421 1.00 91.00 99 ALA A CA 1
ATOM 719 C C . ALA A 1 99 ? 5.282 -4.702 3.323 1.00 91.00 99 ALA A C 1
ATOM 721 O O . ALA A 1 99 ? 5.716 -5.860 3.305 1.00 91.00 99 ALA A O 1
ATOM 722 N N . PRO A 1 100 ? 4.421 -4.244 2.398 1.00 95.44 100 PRO A N 1
ATOM 723 C CA . PRO A 1 100 ? 3.957 -5.088 1.311 1.00 95.44 100 PRO A CA 1
ATOM 724 C C . PRO A 1 100 ? 5.084 -5.404 0.330 1.00 95.44 100 PRO A C 1
ATOM 726 O O . PRO A 1 100 ? 5.963 -4.579 0.058 1.00 95.44 100 PRO A O 1
ATOM 729 N N . ARG A 1 101 ? 5.014 -6.595 -0.256 1.00 96.44 101 ARG A N 1
ATOM 730 C CA . ARG A 1 101 ? 5.707 -6.920 -1.500 1.00 96.44 101 ARG A CA 1
ATOM 731 C C . ARG A 1 101 ? 4.922 -6.290 -2.641 1.00 96.44 101 ARG A C 1
ATOM 733 O O . ARG A 1 101 ? 3.699 -6.383 -2.671 1.00 96.44 101 ARG A O 1
ATOM 740 N N . VAL A 1 102 ? 5.621 -5.632 -3.555 1.00 97.38 102 VAL A N 1
ATOM 741 C CA . VAL A 1 102 ? 4.999 -4.876 -4.644 1.00 97.38 102 VAL A CA 1
ATOM 742 C C . VAL A 1 102 ? 5.299 -5.562 -5.961 1.00 97.38 102 VAL A C 1
ATOM 744 O O . VAL A 1 102 ? 6.461 -5.810 -6.274 1.00 97.38 102 VAL A O 1
ATOM 747 N N . PHE A 1 103 ? 4.253 -5.811 -6.738 1.00 96.00 103 PHE A N 1
ATOM 748 C CA . PHE A 1 103 ? 4.352 -6.278 -8.113 1.00 96.00 103 PHE A CA 1
ATOM 749 C C . PHE A 1 103 ? 3.574 -5.320 -9.015 1.00 96.00 103 PHE A C 1
ATOM 751 O O . PHE A 1 103 ? 2.465 -4.909 -8.681 1.00 96.00 103 PHE A O 1
ATOM 758 N N . LEU A 1 104 ? 4.150 -4.960 -10.158 1.00 95.69 104 LEU A N 1
ATOM 759 C CA . LEU A 1 104 ? 3.502 -4.134 -11.178 1.00 95.69 104 LEU A CA 1
ATOM 760 C C . LEU A 1 104 ? 3.376 -4.965 -12.458 1.00 95.69 104 LEU A C 1
ATOM 762 O O . LEU A 1 104 ? 4.260 -4.880 -13.312 1.00 95.69 104 LEU A O 1
ATOM 766 N N . PRO A 1 105 ? 2.325 -5.796 -12.609 1.00 91.38 105 PRO A N 1
ATOM 767 C CA . PRO A 1 105 ? 2.077 -6.506 -13.867 1.00 91.38 105 PRO A CA 1
ATOM 768 C C . PRO A 1 105 ? 1.975 -5.537 -15.054 1.00 91.38 105 PRO A C 1
ATOM 770 O O . PRO A 1 105 ? 2.411 -5.855 -16.157 1.00 91.38 105 PRO A O 1
ATOM 773 N N . VAL A 1 106 ? 1.449 -4.334 -14.807 1.00 92.88 106 VAL A N 1
ATOM 774 C CA . VAL A 1 106 ? 1.495 -3.186 -15.716 1.00 92.88 106 VAL A CA 1
ATOM 775 C C . VAL A 1 106 ? 1.763 -1.902 -14.916 1.00 92.88 106 VAL A C 1
ATOM 777 O O . VAL A 1 106 ? 1.462 -1.861 -13.722 1.00 92.88 106 VAL A O 1
ATOM 780 N N . PRO A 1 107 ? 2.270 -0.815 -15.533 1.00 90.00 107 PRO A N 1
ATOM 781 C CA . PRO A 1 107 ? 2.648 0.403 -14.803 1.00 90.00 107 PRO A CA 1
ATOM 782 C C . PRO A 1 107 ? 1.516 1.064 -14.001 1.00 90.00 107 PRO A C 1
ATOM 784 O O . PRO A 1 107 ? 1.775 1.755 -13.022 1.00 90.00 107 PRO A O 1
ATOM 787 N N . THR A 1 108 ? 0.260 0.871 -14.409 1.00 94.12 108 THR A N 1
ATOM 788 C CA . THR A 1 108 ? -0.914 1.501 -13.785 1.00 94.12 108 THR A CA 1
ATOM 789 C C . THR A 1 108 ? -1.651 0.602 -12.795 1.00 94.12 108 THR A C 1
ATOM 791 O O . THR A 1 108 ? -2.643 1.050 -12.224 1.00 94.12 108 THR A O 1
ATOM 794 N N . HIS A 1 109 ? -1.206 -0.638 -12.586 1.00 95.62 109 HIS A N 1
ATOM 795 C CA . HIS A 1 109 ? -1.858 -1.600 -11.694 1.00 95.62 109 HIS A CA 1
ATOM 796 C C . HIS A 1 109 ? -0.821 -2.214 -10.762 1.00 95.62 109 HIS A C 1
ATOM 798 O O . HIS A 1 109 ? 0.076 -2.923 -11.212 1.00 95.62 109 HIS A O 1
ATOM 804 N N . ALA A 1 110 ? -0.949 -1.943 -9.464 1.00 96.94 110 ALA A N 1
ATOM 805 C CA . ALA A 1 110 ? -0.103 -2.534 -8.438 1.00 96.94 110 ALA A CA 1
ATOM 806 C C . ALA A 1 110 ? -0.807 -3.690 -7.729 1.00 96.94 110 ALA A C 1
ATOM 808 O O . ALA A 1 110 ? -1.962 -3.586 -7.322 1.00 96.94 110 ALA A O 1
ATOM 809 N N . VAL A 1 111 ? -0.068 -4.769 -7.511 1.00 97.19 111 VAL A N 1
ATOM 810 C CA . VAL A 1 111 ? -0.441 -5.866 -6.624 1.00 97.19 111 VAL A CA 1
ATOM 811 C C . VAL A 1 111 ? 0.425 -5.756 -5.375 1.00 97.19 111 VAL A C 1
ATOM 813 O O . VAL A 1 111 ? 1.654 -5.805 -5.456 1.00 97.19 111 VAL A O 1
ATOM 816 N N . LEU A 1 112 ? -0.217 -5.566 -4.226 1.00 97.19 112 LEU A N 1
ATOM 817 C CA . LEU A 1 112 ? 0.433 -5.422 -2.928 1.00 97.19 112 LEU A CA 1
ATOM 818 C C . LEU A 1 112 ? 0.163 -6.677 -2.102 1.00 97.19 112 LEU A C 1
ATOM 820 O O . LEU A 1 112 ? -0.954 -6.878 -1.635 1.00 97.19 112 LEU A O 1
ATOM 824 N N . ASP A 1 113 ? 1.179 -7.515 -1.926 1.00 96.31 113 ASP A N 1
ATOM 825 C CA . ASP A 1 113 ? 1.095 -8.728 -1.114 1.00 96.31 113 ASP A CA 1
ATOM 826 C C . ASP A 1 113 ? 1.634 -8.477 0.293 1.00 96.31 113 ASP A C 1
ATOM 828 O O . ASP A 1 113 ? 2.810 -8.152 0.479 1.00 96.31 113 ASP A O 1
ATOM 832 N N . PHE A 1 114 ? 0.766 -8.625 1.288 1.00 94.88 114 PHE A N 1
ATOM 833 C CA . PHE A 1 114 ? 1.093 -8.444 2.691 1.00 94.88 114 PHE A CA 1
ATOM 834 C C . PHE A 1 114 ? 1.411 -9.801 3.328 1.00 94.88 114 PHE A C 1
ATOM 836 O O . PHE A 1 114 ? 0.501 -10.610 3.540 1.00 94.88 114 PHE A O 1
ATOM 843 N N . PRO A 1 115 ? 2.687 -10.068 3.669 1.00 91.50 115 PRO A N 1
ATOM 844 C CA . PRO A 1 115 ? 3.023 -11.233 4.468 1.00 91.50 115 PRO A CA 1
ATOM 845 C C . PRO A 1 115 ? 2.492 -11.023 5.888 1.00 91.50 115 PRO A C 1
ATOM 847 O O . PRO A 1 115 ? 2.874 -10.065 6.565 1.00 91.50 115 PRO A O 1
ATOM 850 N N . LEU A 1 116 ? 1.613 -11.916 6.334 1.00 89.62 116 LEU A N 1
ATOM 851 C CA . LEU A 1 116 ? 0.917 -11.799 7.608 1.00 89.62 116 LEU A CA 1
ATOM 852 C C . LEU A 1 116 ? 0.965 -13.120 8.374 1.00 89.62 116 LEU A C 1
ATOM 854 O O . LEU A 1 116 ? 0.425 -14.129 7.922 1.00 89.62 116 LEU A O 1
ATOM 858 N N . SER A 1 117 ? 1.589 -13.101 9.551 1.00 84.88 117 SER A N 1
ATOM 859 C CA . SER A 1 117 ? 1.664 -14.277 10.430 1.00 84.88 117 SER A CA 1
ATOM 860 C C . SER A 1 117 ? 0.434 -14.421 11.328 1.00 84.88 117 SER A C 1
ATOM 862 O O . SER A 1 117 ? 0.045 -15.538 11.657 1.00 84.88 117 SER A O 1
ATOM 864 N N . ALA A 1 118 ? -0.176 -13.303 11.727 1.00 83.12 118 ALA A N 1
ATOM 865 C CA . ALA A 1 118 ? -1.388 -13.252 12.537 1.00 83.12 118 ALA A CA 1
ATOM 866 C C . ALA A 1 118 ? -2.200 -11.991 12.185 1.00 83.12 118 ALA A C 1
ATOM 868 O O . ALA A 1 118 ? -1.584 -10.973 11.857 1.00 83.12 118 ALA A O 1
ATOM 869 N N . PRO A 1 119 ? -3.544 -12.028 12.253 1.00 81.31 119 PRO A N 1
ATOM 870 C CA . PRO A 1 119 ? -4.377 -10.846 12.045 1.00 81.31 119 PRO A CA 1
ATOM 871 C C . PRO A 1 119 ? -3.989 -9.727 13.022 1.00 81.31 119 PRO A C 1
ATOM 873 O O . PRO A 1 119 ? -3.875 -9.999 14.220 1.00 81.31 119 PRO A O 1
ATOM 876 N N . PRO A 1 120 ? -3.756 -8.492 12.545 1.00 87.06 120 PRO A N 1
ATOM 877 C CA . PRO A 1 120 ? -3.494 -7.374 13.433 1.00 87.06 120 PRO A CA 1
ATOM 878 C C . PRO A 1 120 ? -4.776 -6.989 14.173 1.00 87.06 120 PRO A C 1
ATOM 880 O O . PRO A 1 120 ? -5.868 -7.054 13.610 1.00 87.06 120 PRO A O 1
ATOM 883 N N . ASP A 1 121 ? -4.632 -6.548 15.420 1.00 86.81 121 ASP A N 1
ATOM 884 C CA . ASP A 1 121 ? -5.740 -5.955 16.163 1.00 86.81 121 ASP A CA 1
ATOM 885 C C . ASP A 1 121 ? -5.973 -4.526 15.653 1.00 86.81 121 ASP A C 1
ATOM 887 O O . ASP A 1 121 ? -5.153 -3.629 15.863 1.00 86.81 121 ASP A O 1
ATOM 891 N N . LEU A 1 122 ? -7.037 -4.343 14.875 1.00 90.12 122 LEU A N 1
ATOM 892 C CA . LEU A 1 122 ? -7.359 -3.098 14.187 1.00 90.12 122 LEU A CA 1
ATOM 893 C C . LEU A 1 122 ? -8.880 -2.974 14.064 1.00 90.12 122 LEU A C 1
ATOM 895 O O . LEU A 1 122 ? -9.558 -3.952 13.768 1.00 90.12 122 LEU A O 1
ATOM 899 N N . SER A 1 123 ? -9.429 -1.773 14.240 1.00 92.44 123 SER A N 1
ATOM 900 C CA . SER A 1 123 ? -10.849 -1.536 13.967 1.00 92.44 123 SER A CA 1
ATOM 901 C C . SER A 1 123 ? -11.140 -1.526 12.460 1.00 92.44 123 SER A C 1
ATOM 903 O O . SER A 1 123 ? -10.272 -1.210 11.643 1.00 92.44 123 SER A O 1
ATOM 905 N N . ALA A 1 124 ? -12.395 -1.784 12.081 1.00 91.75 124 ALA A N 1
ATOM 906 C CA . ALA A 1 124 ? -12.841 -1.691 10.687 1.00 91.75 124 ALA A CA 1
ATOM 907 C C . ALA A 1 124 ? -12.587 -0.305 10.064 1.00 91.75 124 ALA A C 1
ATOM 909 O O . ALA A 1 124 ? -12.260 -0.191 8.884 1.00 91.75 124 ALA A O 1
ATOM 910 N N . GLU A 1 125 ? -12.725 0.752 10.866 1.00 92.88 125 GLU A N 1
ATOM 911 C CA . GLU A 1 125 ? -12.470 2.124 10.432 1.00 92.88 125 GLU A CA 1
ATOM 912 C C . GLU A 1 125 ? -10.984 2.349 10.132 1.00 92.88 125 GLU A C 1
ATOM 914 O O . GLU A 1 125 ? -10.643 2.868 9.068 1.00 92.88 125 GLU A O 1
ATOM 919 N N . ALA A 1 126 ? -10.097 1.911 11.026 1.00 93.69 126 ALA A N 1
ATOM 920 C CA . ALA A 1 126 ? -8.662 2.032 10.810 1.00 93.69 126 ALA A CA 1
ATOM 921 C C . ALA A 1 126 ? -8.185 1.138 9.648 1.00 93.69 126 ALA A C 1
ATOM 923 O O . ALA A 1 126 ? -7.298 1.532 8.891 1.00 93.69 126 ALA A O 1
ATOM 924 N N . GLU A 1 127 ? -8.825 -0.016 9.416 1.00 94.69 127 GLU A N 1
ATOM 925 C CA . GLU A 1 127 ? -8.572 -0.847 8.230 1.00 94.69 127 GLU A CA 1
ATOM 926 C C . GLU A 1 127 ? -8.914 -0.091 6.939 1.00 94.69 127 GLU A C 1
ATOM 928 O O . GLU A 1 127 ? -8.111 -0.046 6.003 1.00 94.69 127 GLU A O 1
ATOM 933 N N . ALA A 1 128 ? -10.073 0.570 6.899 1.00 94.31 128 ALA A N 1
ATOM 934 C CA . ALA A 1 128 ? -10.492 1.369 5.751 1.00 94.31 128 ALA A CA 1
ATOM 935 C C . ALA A 1 128 ? -9.562 2.572 5.512 1.00 94.31 128 ALA A C 1
ATOM 937 O O . ALA A 1 128 ? -9.211 2.871 4.366 1.00 94.31 128 ALA A O 1
ATOM 938 N N . GLN A 1 129 ? -9.126 3.237 6.583 1.00 95.19 129 GLN A N 1
ATOM 939 C CA . GLN A 1 129 ? -8.160 4.337 6.541 1.00 95.19 129 GLN A CA 1
ATOM 940 C C . GLN A 1 129 ? -6.801 3.885 5.990 1.00 95.19 129 GLN A C 1
ATOM 942 O O . GLN A 1 129 ? -6.231 4.547 5.115 1.00 95.19 129 GLN A O 1
ATOM 947 N N . LEU A 1 130 ? -6.308 2.720 6.417 1.00 95.56 130 LEU A N 1
ATOM 948 C CA . LEU A 1 130 ? -5.070 2.134 5.910 1.00 95.56 130 LEU A CA 1
ATOM 949 C C . LEU A 1 130 ? -5.174 1.810 4.412 1.00 95.56 130 LEU A C 1
ATOM 951 O O . LEU A 1 130 ? -4.308 2.210 3.630 1.00 95.56 130 LEU A O 1
ATOM 955 N N . ILE A 1 131 ? -6.260 1.156 3.986 1.00 95.19 131 ILE A N 1
ATOM 956 C CA . ILE A 1 131 ? -6.517 0.851 2.568 1.00 95.19 131 ILE A CA 1
ATOM 957 C C . ILE A 1 131 ? -6.568 2.140 1.736 1.00 95.19 131 ILE A C 1
ATOM 959 O O . ILE A 1 131 ? -5.975 2.213 0.656 1.00 95.19 131 ILE A O 1
ATOM 963 N N . ALA A 1 132 ? -7.248 3.176 2.232 1.00 96.31 132 ALA A N 1
ATOM 964 C CA . ALA A 1 132 ? -7.339 4.463 1.553 1.00 96.31 132 ALA A CA 1
ATOM 965 C C . ALA A 1 132 ? -5.966 5.147 1.436 1.00 96.31 132 ALA A C 1
ATOM 967 O O . ALA A 1 132 ? -5.634 5.659 0.367 1.00 96.31 132 ALA A O 1
ATOM 968 N N . SER A 1 133 ? -5.151 5.100 2.491 1.00 97.38 133 SER A N 1
ATOM 969 C CA . SER A 1 133 ? -3.787 5.648 2.512 1.00 97.38 133 SER A CA 1
ATOM 970 C C . SER A 1 133 ? -2.885 4.965 1.481 1.00 97.38 133 SER A C 1
ATOM 972 O O . SER A 1 133 ? -2.215 5.634 0.690 1.00 97.38 133 SER A O 1
ATOM 974 N N . LEU A 1 134 ? -2.932 3.629 1.418 1.00 97.12 134 LEU A N 1
ATOM 975 C CA . LEU A 1 134 ? -2.200 2.830 0.431 1.00 97.12 134 LEU A CA 1
ATOM 976 C C . LEU A 1 134 ? -2.603 3.205 -0.998 1.00 97.12 134 LEU A C 1
ATOM 978 O O . LEU A 1 134 ? -1.748 3.535 -1.821 1.00 97.12 134 LEU A O 1
ATOM 982 N N . ARG A 1 135 ? -3.910 3.208 -1.285 1.00 96.75 135 ARG A N 1
ATOM 983 C CA . ARG A 1 135 ? -4.451 3.517 -2.617 1.00 96.75 135 ARG A CA 1
ATOM 984 C C . ARG A 1 135 ? -4.122 4.941 -3.056 1.00 96.75 135 ARG A C 1
ATOM 986 O O . ARG A 1 135 ? -3.676 5.142 -4.182 1.00 96.75 135 ARG A O 1
ATOM 993 N N . ARG A 1 136 ? -4.294 5.933 -2.178 1.00 97.50 136 ARG A N 1
ATOM 994 C CA . ARG A 1 136 ? -4.013 7.339 -2.510 1.00 97.50 136 ARG A CA 1
ATOM 995 C C . ARG A 1 136 ? -2.524 7.602 -2.685 1.00 97.50 136 ARG A C 1
ATOM 997 O O . ARG A 1 136 ? -2.157 8.335 -3.599 1.00 97.50 136 ARG A O 1
ATOM 1004 N N . THR A 1 137 ? -1.675 6.978 -1.875 1.00 97.88 137 THR A N 1
ATOM 1005 C CA . THR A 1 137 ? -0.219 7.072 -2.042 1.00 97.88 137 THR A CA 1
ATOM 1006 C C . THR A 1 137 ? 0.222 6.433 -3.358 1.00 97.88 137 THR A C 1
ATOM 1008 O O . THR A 1 137 ? 0.949 7.060 -4.125 1.00 97.88 137 THR A O 1
ATOM 1011 N N . ALA A 1 138 ? -0.274 5.236 -3.685 1.00 97.06 138 ALA A N 1
ATOM 1012 C CA . ALA A 1 138 ? 0.008 4.590 -4.968 1.00 97.06 138 ALA A CA 1
ATOM 1013 C C . ALA A 1 138 ? -0.473 5.445 -6.158 1.00 97.06 138 ALA A C 1
ATOM 1015 O O . ALA A 1 138 ? 0.253 5.604 -7.140 1.00 97.06 138 ALA A O 1
ATOM 1016 N N . ALA A 1 139 ? -1.639 6.089 -6.039 1.00 97.06 139 ALA A N 1
ATOM 1017 C CA . ALA A 1 139 ? -2.158 7.002 -7.056 1.00 97.06 139 ALA A CA 1
ATOM 1018 C C . ALA A 1 139 ? -1.264 8.221 -7.305 1.00 97.06 139 ALA A C 1
ATOM 1020 O O . ALA A 1 139 ? -1.125 8.655 -8.450 1.00 97.06 139 ALA A O 1
ATOM 1021 N N . ARG A 1 140 ? -0.587 8.743 -6.274 1.00 96.62 140 ARG A N 1
ATOM 1022 C CA . ARG A 1 140 ? 0.424 9.801 -6.449 1.00 96.62 140 ARG A CA 1
ATOM 1023 C C . ARG A 1 140 ? 1.645 9.340 -7.240 1.00 96.62 140 ARG A C 1
ATOM 1025 O O . ARG A 1 140 ? 2.301 10.178 -7.846 1.00 96.62 140 ARG A O 1
ATOM 1032 N N . GLN A 1 141 ? 1.897 8.035 -7.285 1.00 94.44 141 GLN A N 1
ATOM 1033 C CA . GLN A 1 141 ? 2.958 7.418 -8.082 1.00 94.44 141 GLN A CA 1
ATOM 1034 C C . GLN A 1 141 ? 2.468 6.931 -9.459 1.00 94.44 141 GLN A C 1
ATOM 1036 O O . GLN A 1 141 ? 3.177 6.206 -10.147 1.00 94.44 141 GLN A O 1
ATOM 1041 N N . GLY A 1 142 ? 1.256 7.317 -9.881 1.00 95.19 142 GLY A N 1
ATOM 1042 C CA . GLY A 1 142 ? 0.708 6.981 -11.201 1.00 95.19 142 GLY A CA 1
ATOM 1043 C C . GLY A 1 142 ? -0.044 5.647 -11.279 1.00 95.19 142 GLY A C 1
ATOM 1044 O O . GLY A 1 142 ? -0.536 5.291 -12.352 1.00 95.19 142 GLY A O 1
ATOM 1045 N N . VAL A 1 143 ? -0.193 4.929 -10.163 1.00 96.62 143 VAL A N 1
ATOM 1046 C CA . VAL A 1 143 ? -0.976 3.688 -10.098 1.00 96.62 143 VAL A CA 1
ATOM 1047 C C . VAL A 1 143 ? -2.468 4.011 -10.043 1.00 96.62 143 VAL A C 1
ATOM 1049 O O . VAL A 1 143 ? -2.924 4.748 -9.178 1.00 96.62 143 VAL A O 1
ATOM 1052 N N . ARG A 1 144 ? -3.261 3.446 -10.950 1.00 95.56 144 ARG A N 1
ATOM 1053 C CA . ARG A 1 144 ? -4.716 3.653 -10.998 1.00 95.56 144 ARG A CA 1
ATOM 1054 C C . ARG A 1 144 ? -5.473 2.604 -10.199 1.00 95.56 144 ARG A C 1
ATOM 1056 O O . ARG A 1 144 ? -6.472 2.929 -9.566 1.00 95.56 144 ARG A O 1
ATOM 1063 N N . GLU A 1 145 ? -4.978 1.373 -10.217 1.00 94.50 145 GLU A N 1
ATOM 1064 C CA . GLU A 1 145 ? -5.626 0.222 -9.595 1.00 94.50 145 GLU A CA 1
ATOM 1065 C C . GLU A 1 145 ? -4.672 -0.478 -8.630 1.00 94.50 145 GLU A C 1
ATOM 1067 O O . GLU A 1 145 ? -3.480 -0.632 -8.904 1.00 94.50 145 GLU A O 1
ATOM 1072 N N . VAL A 1 146 ? -5.199 -0.888 -7.476 1.00 95.38 146 VAL A N 1
ATOM 1073 C CA . VAL A 1 146 ? -4.431 -1.566 -6.430 1.00 95.38 146 VAL A CA 1
ATOM 1074 C C . VAL A 1 146 ? -5.183 -2.808 -5.979 1.00 95.38 146 VAL A C 1
ATOM 1076 O O . VAL A 1 146 ? -6.239 -2.701 -5.350 1.00 95.38 146 VAL A O 1
ATOM 1079 N N . THR A 1 147 ? -4.596 -3.971 -6.243 1.00 95.31 147 THR A N 1
ATOM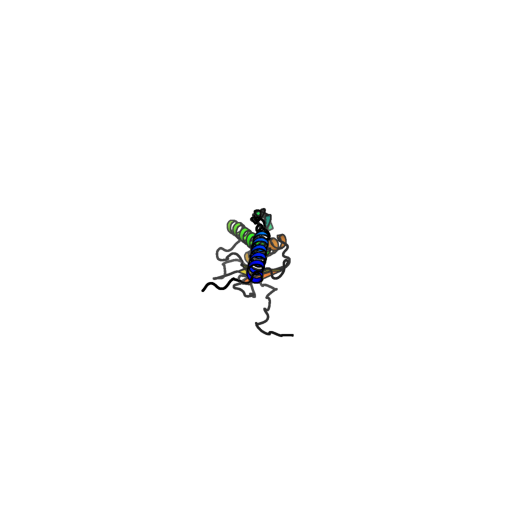 1080 C CA . THR A 1 147 ? -5.043 -5.258 -5.707 1.00 95.31 147 THR A CA 1
ATOM 1081 C C . THR A 1 147 ? -4.272 -5.561 -4.430 1.00 95.31 147 THR A C 1
ATOM 1083 O O . THR A 1 147 ? -3.045 -5.464 -4.404 1.00 95.31 147 THR A O 1
ATOM 1086 N N . LEU A 1 148 ? -4.985 -5.939 -3.371 1.00 94.94 148 LEU A N 1
ATOM 1087 C CA . LEU A 1 148 ? -4.391 -6.330 -2.095 1.00 94.94 148 LEU A CA 1
ATOM 1088 C C . LEU A 1 148 ? -4.432 -7.852 -1.969 1.00 94.94 148 LEU A C 1
ATOM 1090 O O . LEU A 1 148 ? -5.489 -8.459 -2.131 1.00 94.94 148 LEU A O 1
ATOM 1094 N N . LEU A 1 149 ? -3.287 -8.453 -1.671 1.00 94.75 149 LEU A N 1
ATOM 1095 C CA . LEU A 1 149 ? -3.155 -9.869 -1.353 1.00 94.75 149 LEU A CA 1
ATOM 1096 C C . LEU A 1 149 ? -2.669 -10.025 0.086 1.00 94.75 149 LEU A C 1
ATOM 1098 O O . LEU A 1 149 ? -1.972 -9.161 0.621 1.00 94.75 149 LEU A O 1
ATOM 1102 N N . VAL A 1 150 ? -3.014 -11.154 0.696 1.00 93.19 150 VAL A N 1
ATOM 1103 C CA . VAL A 1 150 ? -2.477 -11.578 1.989 1.00 93.19 150 VAL A CA 1
ATOM 1104 C C . VAL A 1 150 ? -1.874 -12.958 1.811 1.00 93.19 150 VAL A C 1
ATOM 1106 O O . VAL A 1 150 ? -2.563 -13.897 1.403 1.00 93.19 150 VAL A O 1
ATOM 1109 N N . ASN A 1 151 ? -0.579 -13.085 2.101 1.00 92.94 151 ASN A N 1
ATOM 1110 C CA . ASN A 1 151 ? 0.181 -14.321 1.903 1.00 92.94 151 ASN A CA 1
ATOM 1111 C C . ASN A 1 151 ? 0.005 -14.914 0.487 1.00 92.94 151 ASN A C 1
ATOM 1113 O O . ASN A 1 151 ? -0.178 -16.123 0.321 1.00 92.94 151 ASN A O 1
ATOM 1117 N N . GLY A 1 152 ? 0.019 -14.052 -0.532 1.00 93.44 152 GLY A N 1
ATOM 1118 C CA . GLY A 1 152 ? -0.103 -14.414 -1.945 1.00 93.44 152 GLY A CA 1
ATOM 1119 C C . GLY A 1 152 ? -1.510 -14.795 -2.415 1.00 93.44 152 GLY A C 1
ATOM 1120 O O . GLY A 1 152 ? -1.655 -15.266 -3.540 1.00 93.44 152 GLY A O 1
ATOM 1121 N N . ARG A 1 153 ? -2.552 -14.619 -1.592 1.00 91.88 153 ARG A N 1
ATOM 1122 C CA . ARG A 1 153 ? -3.945 -14.946 -1.945 1.00 91.88 153 ARG A CA 1
ATOM 1123 C C . ARG A 1 153 ? -4.820 -13.706 -1.906 1.00 91.88 153 ARG A C 1
ATOM 1125 O O . ARG A 1 153 ? -4.594 -12.842 -1.066 1.00 91.88 153 ARG A O 1
ATOM 1132 N N . ALA A 1 154 ? -5.826 -13.644 -2.776 1.00 90.38 154 ALA A N 1
ATOM 1133 C CA . ALA A 1 154 ? -6.864 -12.620 -2.722 1.00 90.38 154 ALA A CA 1
ATOM 1134 C C . ALA A 1 154 ? -7.854 -12.984 -1.600 1.00 90.38 154 ALA A C 1
ATOM 1136 O O . ALA A 1 154 ? -8.551 -13.996 -1.718 1.00 90.38 154 ALA A O 1
ATOM 1137 N N . PRO A 1 155 ? -7.886 -12.243 -0.480 1.00 89.44 155 PRO A N 1
ATOM 1138 C CA . PRO A 1 155 ? -8.768 -12.580 0.623 1.00 89.44 155 PRO A CA 1
ATOM 1139 C C . PRO A 1 155 ? -10.142 -11.917 0.432 1.00 89.44 155 PRO A C 1
ATOM 1141 O O . PRO A 1 155 ? -10.262 -10.890 -0.232 1.00 89.44 155 PRO A O 1
ATOM 1144 N N . ALA A 1 156 ? -11.190 -12.479 1.044 1.00 87.69 156 ALA A N 1
ATOM 1145 C CA . ALA A 1 156 ? -12.523 -11.864 1.023 1.00 87.69 156 ALA A CA 1
ATOM 1146 C C . ALA A 1 156 ? -12.551 -10.518 1.775 1.00 87.69 156 ALA A C 1
ATOM 1148 O O . ALA A 1 156 ? -13.261 -9.590 1.388 1.00 87.69 156 ALA A O 1
ATOM 1149 N N . THR A 1 157 ? -11.753 -10.409 2.840 1.00 89.75 157 THR A N 1
ATOM 1150 C CA . THR A 1 157 ? -11.512 -9.183 3.608 1.00 89.75 157 THR A CA 1
ATOM 1151 C C . THR A 1 157 ? -10.013 -8.941 3.737 1.00 89.75 157 THR A C 1
ATOM 1153 O O . THR A 1 157 ? -9.243 -9.897 3.725 1.00 89.75 157 THR A O 1
ATOM 1156 N N . PHE A 1 158 ? -9.568 -7.688 3.855 1.00 89.62 158 PHE A N 1
ATOM 1157 C CA . PHE A 1 158 ? -8.130 -7.401 3.888 1.00 89.62 158 PHE A CA 1
ATOM 1158 C C . PHE A 1 158 ? -7.464 -7.862 5.193 1.00 89.62 158 PHE A C 1
ATOM 1160 O O . PHE A 1 158 ? -6.593 -8.725 5.159 1.00 89.62 158 PHE A O 1
ATOM 1167 N N . LEU A 1 159 ? -7.886 -7.325 6.341 1.00 90.69 159 LEU A N 1
ATOM 1168 C CA . LEU A 1 159 ? -7.353 -7.668 7.671 1.00 90.69 159 LEU A CA 1
ATOM 1169 C C . LEU A 1 159 ? -8.440 -8.183 8.625 1.00 90.69 159 LEU A C 1
ATOM 1171 O O . LEU A 1 159 ? -8.227 -8.259 9.832 1.00 90.69 159 LEU A O 1
ATOM 1175 N N . GLY A 1 160 ? -9.587 -8.585 8.076 1.00 88.00 160 GLY A N 1
ATOM 1176 C CA . GLY A 1 160 ? -10.691 -9.189 8.820 1.00 88.00 160 GLY A CA 1
ATOM 1177 C C . GLY A 1 160 ? -11.990 -8.391 8.771 1.00 88.00 160 GLY A C 1
ATOM 1178 O O . GLY A 1 160 ? -13.043 -8.993 8.968 1.00 88.00 160 GLY A O 1
ATOM 1179 N N . HIS A 1 161 ? -11.954 -7.095 8.439 1.00 89.25 161 HIS A N 1
ATOM 1180 C CA . HIS A 1 161 ? -13.138 -6.238 8.549 1.00 89.25 161 HIS A CA 1
ATOM 1181 C C . HIS A 1 161 ? -13.628 -5.671 7.218 1.00 89.25 161 HIS A C 1
ATOM 1183 O O . HIS A 1 161 ? -14.836 -5.634 6.984 1.00 89.25 161 HIS A O 1
ATOM 1189 N N . VAL A 1 162 ? -12.730 -5.216 6.340 1.00 87.31 162 VAL A N 1
ATOM 1190 C CA . VAL A 1 162 ? -13.122 -4.523 5.106 1.00 87.31 162 VAL A CA 1
ATOM 1191 C C . VAL A 1 162 ? -13.137 -5.506 3.947 1.00 87.31 162 VAL A C 1
ATOM 1193 O O . VAL A 1 162 ? -12.105 -6.067 3.581 1.00 87.31 162 VAL A O 1
ATOM 1196 N N . ALA A 1 163 ? -14.318 -5.699 3.356 1.00 86.94 163 ALA A N 1
ATOM 1197 C CA . ALA A 1 163 ? -14.491 -6.541 2.179 1.00 86.94 163 ALA A CA 1
ATOM 1198 C C . ALA A 1 163 ? -13.735 -5.968 0.972 1.00 86.94 163 ALA A C 1
ATOM 1200 O O . ALA A 1 163 ? -13.832 -4.777 0.664 1.00 86.94 163 ALA A O 1
ATOM 1201 N N . LEU A 1 164 ? -13.006 -6.832 0.268 1.00 83.06 164 LEU A N 1
ATOM 1202 C CA . LEU A 1 164 ? -12.342 -6.485 -0.981 1.00 83.06 164 LEU A CA 1
ATOM 1203 C C . LEU A 1 164 ? -13.240 -6.915 -2.140 1.00 83.06 164 LEU A C 1
ATOM 1205 O O . LEU A 1 164 ? -13.459 -8.101 -2.359 1.00 83.06 164 LEU A O 1
ATOM 1209 N N . ALA A 1 165 ? -13.772 -5.939 -2.877 1.00 65.25 165 ALA A N 1
ATOM 1210 C CA . ALA A 1 165 ? -14.613 -6.203 -4.048 1.00 65.25 165 ALA A CA 1
ATOM 1211 C C . ALA A 1 165 ? -13.843 -6.909 -5.184 1.00 65.25 165 ALA A C 1
ATOM 1213 O O . ALA A 1 165 ? -14.447 -7.598 -5.999 1.00 65.25 165 ALA A O 1
ATOM 1214 N N . ASP A 1 166 ? -12.513 -6.778 -5.193 1.00 55.53 166 ASP A N 1
ATOM 1215 C CA . ASP A 1 166 ? -11.618 -7.238 -6.257 1.00 55.53 166 ASP A CA 1
ATOM 1216 C C . ASP A 1 166 ? -10.929 -8.564 -5.905 1.00 55.53 166 ASP A C 1
ATOM 1218 O O . ASP A 1 166 ? -9.720 -8.710 -6.113 1.00 55.53 166 ASP A O 1
ATOM 1222 N N . ALA A 1 167 ? -11.655 -9.523 -5.317 1.00 49.41 167 ALA A N 1
ATOM 1223 C CA . ALA A 1 167 ? -11.126 -10.868 -5.109 1.00 49.41 167 ALA A CA 1
ATOM 1224 C C . ALA A 1 167 ? -10.814 -11.487 -6.481 1.00 49.41 167 ALA A C 1
ATOM 1226 O O . ALA A 1 167 ? -11.684 -12.053 -7.136 1.00 49.41 167 ALA A O 1
ATOM 1227 N N . LEU A 1 168 ? -9.576 -11.301 -6.944 1.00 46.88 168 LEU A N 1
ATOM 1228 C CA . LEU A 1 168 ? -9.074 -11.861 -8.187 1.00 46.88 168 LEU A CA 1
ATOM 1229 C C . LEU A 1 168 ? -9.199 -13.382 -8.071 1.00 46.88 168 LEU A C 1
ATOM 1231 O O . LEU A 1 168 ? -8.429 -14.020 -7.349 1.00 46.88 168 LEU A O 1
ATOM 1235 N N . GLU A 1 169 ? -10.176 -13.958 -8.769 1.00 38.94 169 GLU A N 1
ATOM 1236 C CA . GLU A 1 169 ? -10.158 -15.374 -9.110 1.00 38.94 169 GLU A CA 1
ATOM 1237 C C . GLU A 1 169 ? -8.915 -15.587 -9.977 1.00 38.94 169 GLU A C 1
ATOM 1239 O O . GLU A 1 169 ? -8.921 -15.364 -11.187 1.00 38.94 169 GLU A O 1
ATOM 1244 N N . LEU A 1 170 ? -7.795 -15.940 -9.342 1.00 44.38 170 LEU A N 1
ATOM 1245 C CA . LEU A 1 170 ? -6.646 -16.465 -10.062 1.00 44.38 170 LEU A CA 1
ATOM 1246 C C . LEU A 1 170 ? -7.144 -17.702 -10.822 1.00 44.38 170 LEU A C 1
ATOM 1248 O O . LEU A 1 170 ? -7.677 -18.613 -10.178 1.00 44.38 170 LEU A O 1
ATOM 1252 N N . PRO A 1 171 ? -7.012 -17.758 -12.160 1.00 34.47 171 PRO A N 1
ATOM 1253 C CA . PRO A 1 171 ? -7.329 -18.978 -12.879 1.00 34.47 171 PRO A CA 1
ATOM 1254 C C . PRO A 1 171 ? -6.452 -20.097 -12.298 1.00 34.47 171 PRO A C 1
ATOM 1256 O O . PRO A 1 171 ? -5.249 -19.883 -12.118 1.00 34.47 171 PRO A O 1
ATOM 1259 N N . PRO A 1 172 ? -7.025 -21.262 -11.946 1.00 39.88 172 PRO A N 1
ATOM 1260 C CA . PRO A 1 172 ? -6.237 -22.366 -11.422 1.00 39.88 172 PRO A CA 1
ATOM 1261 C C . PRO A 1 172 ? -5.175 -22.748 -12.456 1.00 39.88 172 PRO A C 1
ATOM 1263 O O . PRO A 1 172 ? -5.469 -22.831 -13.650 1.00 39.88 172 PRO A O 1
ATOM 1266 N N . ASP A 1 173 ? -3.941 -22.934 -11.989 1.00 55.44 173 ASP A N 1
ATOM 1267 C CA . ASP A 1 173 ? -2.783 -23.280 -12.807 1.00 55.44 173 ASP A CA 1
ATOM 1268 C C . ASP A 1 173 ? -3.090 -24.338 -13.880 1.00 55.44 173 ASP A C 1
ATOM 1270 O O . ASP A 1 173 ? -3.597 -25.423 -13.591 1.00 55.44 173 ASP A O 1
ATOM 1274 N N . GLY A 1 174 ? -2.647 -24.040 -15.105 1.00 50.97 174 GLY A N 1
ATOM 1275 C CA . GLY A 1 174 ? -2.245 -25.046 -16.082 1.00 50.97 174 GLY A CA 1
ATOM 1276 C C . GLY A 1 174 ? -3.217 -25.320 -17.224 1.00 50.97 174 GLY A C 1
ATOM 1277 O O . GLY A 1 174 ? -3.983 -26.268 -17.154 1.00 50.97 174 GLY A O 1
ATOM 1278 N N . VAL A 1 175 ? -3.032 -24.630 -18.357 1.00 42.38 175 VAL A N 1
ATOM 1279 C CA . VAL A 1 175 ? -3.044 -25.273 -19.685 1.00 42.38 175 VAL A CA 1
ATOM 1280 C C . VAL A 1 175 ? -2.072 -24.525 -20.602 1.00 42.38 175 VAL A C 1
ATOM 1282 O O . VAL A 1 175 ? -2.337 -23.405 -21.029 1.00 42.38 175 VAL A O 1
ATOM 1285 N N . GLN A 1 176 ? -0.956 -25.171 -20.948 1.00 50.88 176 GLN A N 1
ATOM 1286 C CA . GLN A 1 176 ? -0.237 -24.846 -22.176 1.00 50.88 176 GLN A CA 1
ATOM 1287 C C . GLN A 1 176 ? -1.101 -25.207 -23.391 1.00 50.88 176 GLN A C 1
ATOM 1289 O O . GLN A 1 176 ? -1.521 -26.356 -23.522 1.00 50.88 176 GLN A O 1
ATOM 1294 N N . ARG A 1 177 ? -1.288 -24.258 -24.307 1.00 42.12 177 ARG A N 1
ATOM 1295 C CA . ARG A 1 177 ? -1.389 -24.483 -25.760 1.00 42.12 177 ARG A CA 1
ATOM 1296 C C . ARG A 1 177 ? -0.699 -23.269 -26.395 1.00 42.12 177 ARG A C 1
ATOM 1298 O O . ARG A 1 177 ? -1.072 -22.153 -26.072 1.00 42.12 177 ARG A O 1
ATOM 1305 N N . GLY A 1 178 ? 0.384 -23.374 -27.154 1.00 48.97 178 GLY A N 1
ATOM 1306 C CA . GLY A 1 178 ? 0.708 -24.441 -28.085 1.00 48.97 178 GLY A CA 1
ATOM 1307 C C . GLY A 1 178 ? -0.077 -24.218 -29.369 1.00 48.97 178 GLY A C 1
ATOM 1308 O O . GLY A 1 178 ? -1.004 -24.979 -29.622 1.00 48.97 178 GLY A O 1
ATOM 1309 N N . GLU A 1 179 ? 0.282 -23.170 -30.112 1.00 43.22 179 GLU A N 1
ATOM 1310 C CA . GLU A 1 179 ? 0.129 -23.058 -31.569 1.00 43.22 179 GLU A CA 1
ATOM 1311 C C . GLU A 1 179 ? 1.388 -22.405 -32.147 1.00 43.22 179 GLU A C 1
ATOM 1313 O O . GLU A 1 179 ? 1.891 -21.443 -31.517 1.00 43.22 179 GLU A O 1
#

Foldseek 3Di:
DDDDDPPVVVVVVVVVVVVVVVVVVPPPPPDDDPPPPPCPPDQQAWDWAWQWFQDPVGIDIDIDTGRDDPDLQVVLLRLQVVNQVVCVVVVLHFPQWDRWRWDPPDNQEIETEIEGPAQTPDDLVSLVRVVVRSQVRVVSSNHNYYQYHYPNARDCARRPRHGDPCRPPPPPDDDDDDD

Organism: Truepera radiovictrix (strain DSM 17093 / CIP 108686 / LMG 22925 / RQ-24) (NCBI:txid649638)